Protein AF-A0A388NRA8-F1 (afdb_monomer)

Solvent-accessible surface area (backbone atoms only — not comparable to full-atom values): 5251 Å² total; per-residue (Å²): 134,83,86,68,63,77,60,74,76,44,84,67,48,64,54,53,50,57,50,50,52,45,48,52,39,19,52,48,40,48,32,75,74,53,42,77,76,38,49,65,37,54,51,52,43,61,73,48,72,79,80,61,55,72,67,59,42,32,45,76,40,76,40,62,83,87,40,67,72,48,55,47,36,20,52,55,48,53,50,51,53,50,54,55,53,56,65,72,75,113

Foldseek 3Di:
DDCDPPQVVDPCSVVVVVVVLLLVLLLVLVCVVPPPVLVVLVVQLVVCPPVDDNQVSNVVSVHHPVDVVSSVSSVVSVVVVVVVVVVVVD

pLDDT: mean 88.53, std 12.49, range [41.38, 96.88]

Radius of gyration: 16.35 Å; Cα contacts (8 Å, |Δi|>4): 54; chains: 1; bounding box: 47×24×44 Å

Secondary structure (DSSP, 8-state):
-----GGGSSTTHHHHHHHHHHHHHHHHHHHHHHGGGGHHHHHHHHHHTTSS-HHHHHHHTT--TT-HHHHHHHHHHHHHHHHHHHHTT-

Structure (mmCIF, N/CA/C/O backbone):
d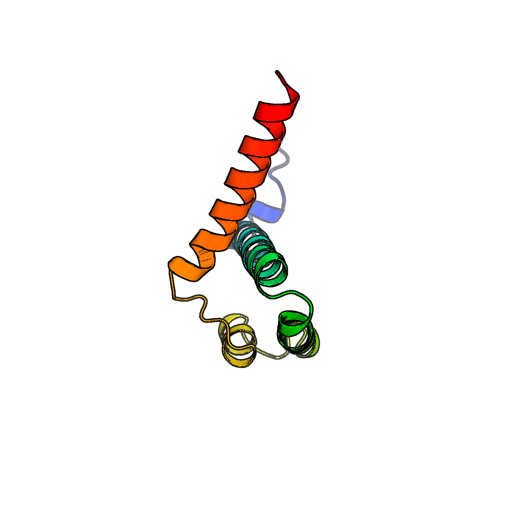ata_AF-A0A388NRA8-F1
#
_entry.id   AF-A0A388NRA8-F1
#
loop_
_atom_site.group_PDB
_atom_site.id
_atom_site.type_symbol
_atom_site.label_atom_id
_atom_site.label_alt_id
_atom_site.label_comp_id
_atom_site.label_asym_id
_atom_site.label_entity_id
_atom_site.label_seq_id
_atom_site.pdbx_PDB_ins_code
_atom_site.Cartn_x
_atom_site.Cartn_y
_atom_site.Cartn_z
_atom_site.occupancy
_atom_site.B_iso_or_equiv
_atom_site.auth_seq_id
_atom_site.auth_comp_id
_atom_site.auth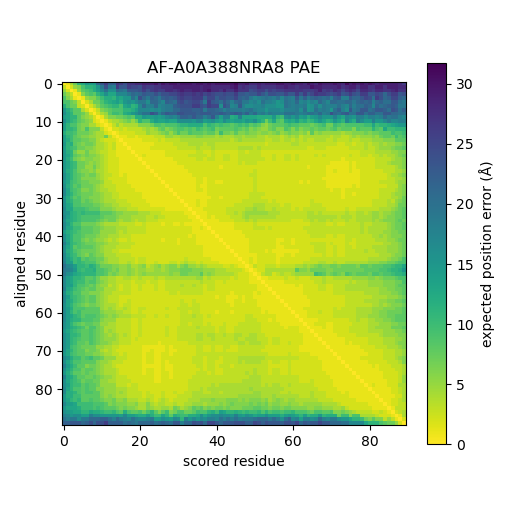_asym_id
_atom_site.auth_atom_id
_atom_site.pdbx_PDB_model_num
ATOM 1 N N . MET A 1 1 ? 33.453 9.005 13.840 1.00 41.38 1 MET A N 1
ATOM 2 C CA . MET A 1 1 ? 33.057 8.405 12.550 1.00 41.38 1 MET A CA 1
ATOM 3 C C . MET A 1 1 ?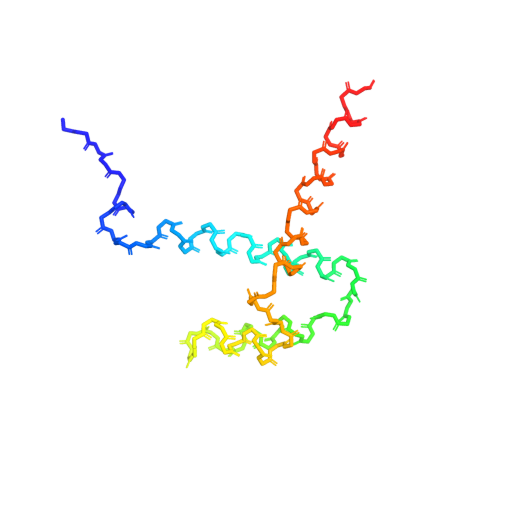 31.619 7.938 12.705 1.00 41.38 1 MET A C 1
ATOM 5 O O . MET A 1 1 ? 31.390 6.912 13.326 1.00 41.38 1 MET A O 1
ATOM 9 N N . GLY A 1 2 ? 30.654 8.779 12.322 1.00 57.44 2 GLY A N 1
ATOM 10 C CA . GLY A 1 2 ? 29.235 8.459 12.479 1.00 57.44 2 GLY A CA 1
ATOM 11 C C . GLY A 1 2 ? 28.850 7.357 11.502 1.00 57.44 2 GLY A C 1
ATOM 12 O O . GLY A 1 2 ? 29.096 7.486 10.305 1.00 57.44 2 GLY A O 1
ATOM 13 N N . VAL A 1 3 ? 28.285 6.266 12.007 1.00 56.38 3 VAL A N 1
ATOM 14 C CA . VAL A 1 3 ? 27.627 5.253 11.179 1.00 56.38 3 VAL A CA 1
ATOM 15 C C . VAL A 1 3 ? 26.353 5.868 10.609 1.00 56.38 3 VAL A C 1
ATOM 17 O O . VAL A 1 3 ? 25.280 5.792 11.199 1.00 56.38 3 VAL A O 1
ATOM 20 N N . HIS A 1 4 ? 26.475 6.550 9.477 1.00 62.31 4 HIS A N 1
ATOM 21 C CA . HIS A 1 4 ? 25.311 6.934 8.695 1.00 62.31 4 HIS A CA 1
ATOM 22 C C . HIS A 1 4 ? 24.663 5.652 8.165 1.00 62.31 4 HIS A C 1
ATOM 24 O O . HIS A 1 4 ? 25.365 4.820 7.581 1.00 62.31 4 HIS A O 1
ATOM 30 N N . PRO A 1 5 ? 23.352 5.447 8.367 1.00 66.44 5 PRO A N 1
ATOM 31 C CA . PRO A 1 5 ? 22.694 4.244 7.882 1.00 66.44 5 PRO A CA 1
ATOM 32 C C . PRO A 1 5 ? 22.915 4.089 6.377 1.00 66.44 5 PRO A C 1
ATOM 34 O O . PRO A 1 5 ? 22.680 5.024 5.613 1.00 66.44 5 PRO A O 1
ATOM 37 N N . ALA A 1 6 ? 23.341 2.898 5.943 1.00 62.88 6 ALA A N 1
ATOM 38 C CA . ALA A 1 6 ? 23.683 2.604 4.544 1.00 62.88 6 ALA A CA 1
ATOM 39 C C . ALA A 1 6 ? 22.560 2.966 3.539 1.00 62.88 6 ALA A C 1
ATOM 41 O O . ALA A 1 6 ? 22.802 3.166 2.356 1.00 62.88 6 ALA A O 1
ATOM 42 N N . HIS A 1 7 ? 21.331 3.095 4.040 1.00 57.69 7 HIS A N 1
ATOM 43 C CA . HIS A 1 7 ? 20.085 3.324 3.316 1.00 57.69 7 HIS A CA 1
ATOM 44 C C . HIS A 1 7 ? 19.929 4.782 2.843 1.00 57.69 7 HIS A C 1
ATOM 46 O O . HIS A 1 7 ? 19.132 5.049 1.950 1.00 57.69 7 HIS A O 1
ATOM 52 N N . PHE A 1 8 ? 20.702 5.720 3.408 1.00 60.16 8 PHE A N 1
ATOM 53 C CA . PHE A 1 8 ? 20.727 7.122 2.972 1.00 60.16 8 PHE A CA 1
ATOM 54 C C . PHE A 1 8 ? 21.573 7.352 1.715 1.00 60.16 8 PHE A C 1
ATOM 56 O O . PHE A 1 8 ? 21.446 8.394 1.078 1.00 60.16 8 PHE A O 1
ATOM 63 N N . TYR A 1 9 ? 22.432 6.395 1.352 1.00 59.34 9 TYR A N 1
ATOM 64 C CA . TYR A 1 9 ? 23.353 6.525 0.220 1.00 59.34 9 TYR A CA 1
ATOM 65 C C . TYR A 1 9 ? 22.755 6.055 -1.109 1.00 59.34 9 TYR A C 1
ATOM 67 O O . TYR A 1 9 ? 23.307 6.357 -2.166 1.00 59.34 9 TYR A O 1
ATOM 75 N N . THR A 1 10 ? 21.620 5.353 -1.080 1.00 66.38 10 THR A N 1
ATOM 76 C CA . THR A 1 10 ? 20.858 5.021 -2.285 1.00 66.38 10 THR A CA 1
ATOM 77 C C . THR A 1 10 ? 19.722 6.033 -2.440 1.00 66.38 10 THR A C 1
ATOM 79 O O . THR A 1 10 ? 18.792 6.033 -1.626 1.00 66.38 10 THR A O 1
ATOM 82 N N . PRO A 1 11 ? 19.770 6.920 -3.451 1.00 68.62 11 PRO A N 1
ATOM 83 C CA . PRO A 1 11 ? 18.731 7.924 -3.634 1.00 68.62 11 PRO A CA 1
ATOM 84 C C . PRO A 1 11 ? 17.362 7.245 -3.790 1.00 68.62 11 PRO A C 1
ATOM 86 O O . PRO A 1 11 ? 17.243 6.215 -4.449 1.00 68.62 11 PRO A O 1
ATOM 89 N N . PHE A 1 12 ? 16.337 7.819 -3.154 1.00 70.81 12 PHE A N 1
ATOM 90 C CA . PHE A 1 12 ? 14.943 7.341 -3.152 1.00 70.81 12 PHE A CA 1
ATOM 91 C C . PHE A 1 12 ? 14.661 5.996 -2.451 1.00 70.81 12 PHE A C 1
ATOM 93 O O . PHE A 1 12 ? 13.507 5.571 -2.408 1.00 70.81 12 PHE A O 1
ATOM 100 N N . TYR A 1 13 ? 15.643 5.356 -1.811 1.00 76.81 13 TYR A N 1
ATOM 101 C CA . TYR A 1 13 ? 15.413 4.088 -1.106 1.00 76.81 13 TYR A CA 1
ATOM 102 C C . TYR A 1 13 ? 14.491 4.241 0.116 1.00 76.81 13 TYR A C 1
ATOM 104 O O . TYR A 1 13 ? 13.536 3.485 0.282 1.00 76.81 13 TYR A O 1
ATOM 112 N N . CYS A 1 14 ? 14.689 5.287 0.926 1.00 80.12 14 CYS A N 1
ATOM 113 C CA . CYS A 1 14 ? 13.791 5.593 2.047 1.00 80.12 14 CYS A CA 1
ATOM 114 C C . CYS A 1 14 ? 12.352 5.880 1.589 1.00 80.12 14 CYS A C 1
ATOM 116 O O . CYS A 1 14 ? 11.401 5.516 2.276 1.00 80.12 14 CYS A O 1
ATOM 118 N N . TYR A 1 15 ? 12.185 6.490 0.410 1.00 84.69 15 TYR A N 1
ATOM 119 C CA . TYR A 1 15 ? 10.862 6.723 -0.168 1.00 84.69 15 TYR A CA 1
ATOM 120 C C . TYR A 1 15 ? 10.151 5.403 -0.482 1.00 84.69 15 TYR A C 1
ATOM 122 O O . TYR A 1 15 ? 8.969 5.276 -0.177 1.00 84.69 15 TYR A O 1
ATOM 130 N N . ALA A 1 16 ? 10.864 4.406 -1.016 1.00 86.31 16 ALA A N 1
ATOM 131 C CA . ALA A 1 16 ? 10.286 3.099 -1.326 1.00 86.31 16 ALA A CA 1
ATOM 132 C C . ALA A 1 16 ? 9.703 2.402 -0.084 1.00 86.31 16 ALA A C 1
ATOM 134 O O . ALA A 1 16 ? 8.661 1.756 -0.190 1.00 86.31 16 ALA A O 1
ATOM 135 N N . TYR A 1 17 ? 10.307 2.583 1.097 1.00 88.56 17 TYR A N 1
ATOM 136 C CA . TYR A 1 17 ? 9.742 2.069 2.348 1.00 88.56 17 TYR A CA 1
ATOM 137 C C . TYR A 1 17 ? 8.465 2.786 2.757 1.00 88.56 17 TYR A C 1
ATOM 139 O O . TYR A 1 17 ? 7.468 2.123 3.028 1.00 88.56 17 TYR A O 1
ATOM 147 N N . SER A 1 18 ? 8.469 4.120 2.788 1.00 90.06 18 SER A N 1
ATOM 148 C CA . SER A 1 18 ? 7.270 4.882 3.154 1.00 90.06 18 SER A CA 1
ATOM 149 C C . SER A 1 18 ? 6.127 4.621 2.172 1.00 90.06 18 SER A C 1
ATOM 151 O O . SER A 1 18 ? 4.987 4.417 2.586 1.00 90.06 18 SER A O 1
ATOM 153 N N . PHE A 1 19 ? 6.445 4.556 0.878 1.00 91.62 19 PHE A N 1
ATOM 154 C CA . PHE A 1 19 ? 5.516 4.166 -0.175 1.00 91.62 19 PHE A CA 1
ATOM 155 C C . PHE A 1 19 ? 4.969 2.753 0.056 1.00 91.62 19 PHE A C 1
ATOM 157 O O . PHE A 1 19 ? 3.756 2.568 0.088 1.00 91.62 19 PHE A O 1
ATOM 164 N N . GLY A 1 20 ? 5.847 1.765 0.252 1.00 92.62 20 GLY A N 1
ATOM 165 C CA . GLY A 1 20 ? 5.460 0.370 0.459 1.00 92.62 20 GLY A CA 1
ATOM 166 C C . GLY A 1 20 ? 4.600 0.181 1.706 1.00 92.62 20 GLY A C 1
ATOM 167 O O . GLY A 1 20 ? 3.578 -0.500 1.650 1.00 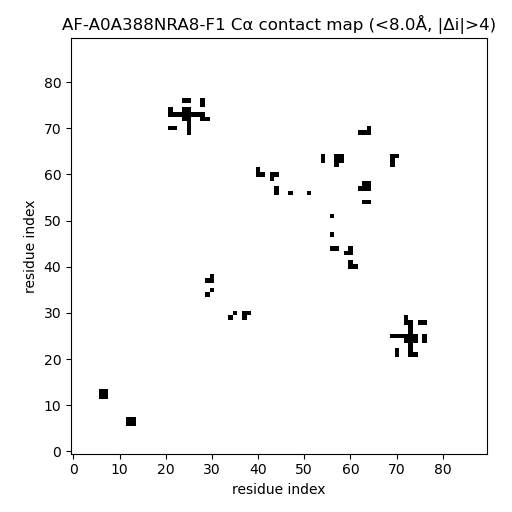92.62 20 GLY A O 1
ATOM 168 N N . GLN A 1 21 ? 4.958 0.843 2.806 1.00 94.38 21 GLN A N 1
ATOM 169 C CA . GLN A 1 21 ? 4.195 0.802 4.04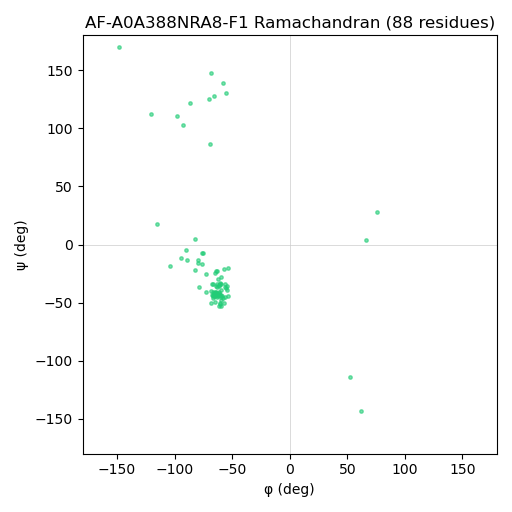9 1.00 94.38 21 GLN A CA 1
ATOM 170 C C . GLN A 1 21 ? 2.789 1.367 3.848 1.00 94.38 21 GLN A C 1
ATOM 172 O O . GLN A 1 21 ? 1.804 0.698 4.154 1.00 94.38 21 GLN A O 1
ATOM 177 N N . LEU A 1 22 ? 2.679 2.577 3.293 1.00 95.38 22 LEU A N 1
ATOM 178 C CA . LEU A 1 22 ? 1.378 3.204 3.075 1.00 95.38 22 LEU A CA 1
ATOM 179 C C . LEU A 1 22 ? 0.528 2.411 2.070 1.00 95.38 22 LEU A C 1
ATOM 181 O O . LEU A 1 22 ? -0.683 2.288 2.252 1.00 95.38 22 LEU A O 1
ATOM 185 N N . LEU A 1 23 ? 1.162 1.816 1.053 1.00 95.69 23 LEU A N 1
ATOM 186 C CA . LEU A 1 23 ? 0.504 0.949 0.080 1.00 95.69 23 LEU A CA 1
ATOM 187 C C . LEU A 1 23 ? -0.119 -0.268 0.772 1.00 95.69 23 LEU A C 1
ATOM 189 O O . LEU A 1 23 ? -1.305 -0.526 0.585 1.00 95.69 23 LEU A O 1
ATOM 193 N N . VAL A 1 24 ? 0.639 -0.992 1.601 1.00 95.44 24 VAL A N 1
ATOM 194 C CA . VAL A 1 24 ? 0.126 -2.173 2.316 1.00 95.44 24 VAL A CA 1
ATOM 195 C C . VAL A 1 24 ? -1.026 -1.804 3.249 1.00 95.44 24 VAL A C 1
ATOM 197 O O . VAL A 1 24 ? -2.033 -2.511 3.262 1.00 95.44 24 VAL A O 1
ATOM 200 N N . LEU A 1 25 ? -0.937 -0.682 3.969 1.00 96.88 25 LEU A N 1
ATOM 201 C CA . LEU A 1 25 ? -2.022 -0.217 4.843 1.00 96.88 25 LEU A CA 1
ATOM 202 C C . LEU A 1 25 ? -3.295 0.112 4.049 1.00 96.88 25 LEU A C 1
ATOM 204 O O . LEU A 1 25 ? -4.387 -0.304 4.435 1.00 96.88 25 LEU A O 1
ATOM 208 N N . ALA A 1 26 ? -3.170 0.785 2.902 1.00 96.25 26 ALA A N 1
ATOM 209 C CA . ALA A 1 26 ? -4.305 1.084 2.030 1.00 96.25 26 ALA A CA 1
ATOM 210 C C . ALA A 1 26 ? -4.944 -0.190 1.438 1.00 96.25 26 ALA A C 1
ATOM 212 O O . ALA A 1 26 ? -6.174 -0.316 1.402 1.00 96.25 26 ALA A O 1
ATOM 213 N N . LEU A 1 27 ? -4.132 -1.169 1.018 1.00 96.06 27 LEU A N 1
ATOM 214 C CA . LEU A 1 27 ? -4.619 -2.474 0.552 1.00 96.06 27 LEU A CA 1
ATOM 215 C C . LEU A 1 27 ? -5.325 -3.237 1.679 1.00 96.06 27 LEU A C 1
ATOM 217 O O . LEU A 1 27 ? -6.392 -3.813 1.460 1.00 96.06 27 LEU A O 1
ATOM 221 N N . TYR A 1 28 ? -4.774 -3.202 2.892 1.00 95.81 28 TYR A N 1
ATOM 222 C CA . TYR A 1 28 ? -5.373 -3.852 4.052 1.00 95.81 28 TYR A CA 1
ATOM 223 C C . TYR A 1 28 ? -6.705 -3.209 4.448 1.00 95.81 28 TYR A C 1
ATOM 225 O O . TYR A 1 28 ? -7.685 -3.917 4.682 1.00 95.81 28 TYR A O 1
ATOM 233 N N . GLN A 1 29 ? -6.803 -1.878 4.419 1.00 95.88 29 GLN A N 1
ATOM 234 C CA . GLN A 1 29 ? -8.072 -1.184 4.641 1.00 95.88 29 GLN A CA 1
ATOM 235 C C . GLN A 1 29 ? -9.128 -1.599 3.609 1.00 95.88 29 GLN A C 1
ATOM 237 O O . GLN A 1 29 ? -10.304 -1.787 3.935 1.00 95.88 29 GLN A O 1
ATOM 242 N N . ARG A 1 30 ? -8.723 -1.784 2.349 1.00 94.12 30 ARG A N 1
ATOM 243 C CA . ARG A 1 30 ? -9.612 -2.271 1.289 1.00 94.12 30 ARG A CA 1
ATOM 244 C C . ARG A 1 30 ? -10.054 -3.712 1.539 1.00 94.12 30 ARG A C 1
ATOM 246 O O . ARG A 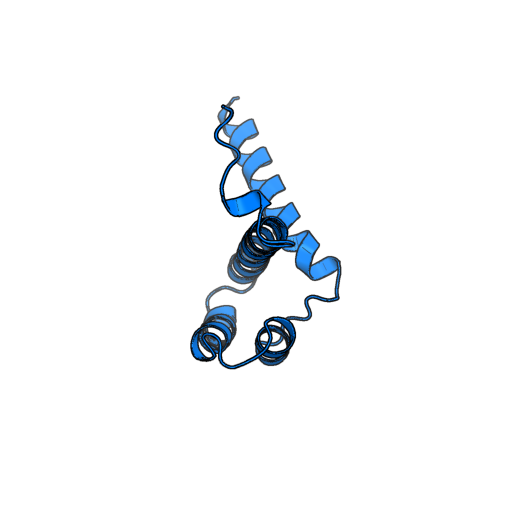1 30 ? -11.239 -4.002 1.377 1.00 94.12 30 ARG A O 1
ATOM 253 N N . TYR A 1 31 ? -9.153 -4.575 2.005 1.00 95.44 31 TYR A N 1
ATOM 254 C CA . TYR A 1 31 ? -9.491 -5.923 2.459 1.00 95.44 31 TYR A CA 1
ATOM 255 C C . TYR A 1 31 ? -10.499 -5.903 3.617 1.00 95.44 31 TYR A C 1
ATOM 257 O O . TYR A 1 31 ? -11.521 -6.575 3.515 1.00 95.44 31 TYR A O 1
ATOM 265 N N . LYS A 1 32 ? -10.304 -5.078 4.659 1.00 94.94 32 LYS A N 1
ATOM 266 C CA . LYS A 1 32 ? -11.275 -4.938 5.766 1.00 94.94 32 LYS A CA 1
ATOM 267 C C . LYS A 1 32 ? -12.676 -4.554 5.268 1.00 94.94 32 LYS A C 1
ATOM 269 O O . LYS A 1 32 ? -13.664 -5.058 5.790 1.00 94.94 32 LYS A O 1
ATOM 274 N N . LYS A 1 33 ? -12.772 -3.700 4.240 1.00 93.62 33 LYS A N 1
ATOM 275 C CA . LYS A 1 33 ? -14.051 -3.253 3.651 1.00 93.62 33 LYS A CA 1
ATOM 276 C C . LYS A 1 33 ? -14.691 -4.282 2.706 1.00 93.62 33 LYS A C 1
ATOM 278 O O . LYS A 1 33 ? -15.913 -4.370 2.627 1.00 93.62 33 LYS A O 1
ATOM 283 N N . GLN A 1 34 ? -13.892 -5.019 1.934 1.00 94.75 34 GLN A N 1
ATOM 284 C CA . GLN A 1 34 ? -14.380 -5.875 0.839 1.00 94.75 34 GLN A CA 1
ATOM 285 C C . GLN A 1 34 ? -14.387 -7.373 1.175 1.00 94.75 34 GLN A C 1
ATOM 287 O O . GLN A 1 34 ? -15.095 -8.140 0.511 1.00 94.75 34 GLN A O 1
ATOM 292 N N . GLY A 1 35 ? -13.631 -7.780 2.196 1.00 94.50 35 GLY A N 1
ATOM 293 C CA . GLY A 1 35 ? -13.438 -9.162 2.618 1.00 94.50 35 GLY A CA 1
ATOM 294 C C . GLY A 1 35 ? -12.792 -10.021 1.530 1.00 94.50 35 GLY A C 1
ATOM 295 O O . GLY A 1 35 ? -11.969 -9.554 0.741 1.00 94.50 35 GLY A O 1
ATOM 296 N N . ALA A 1 36 ? -13.224 -11.281 1.443 1.00 95.38 36 ALA A N 1
ATOM 297 C CA . ALA A 1 36 ? -12.700 -12.277 0.502 1.00 95.38 36 ALA A CA 1
ATOM 298 C C . ALA A 1 36 ? -12.787 -11.865 -0.982 1.00 95.38 36 ALA A C 1
ATOM 300 O O . ALA A 1 36 ? -12.028 -12.367 -1.808 1.00 95.38 36 ALA A O 1
ATOM 301 N N . ARG A 1 37 ? -13.662 -10.912 -1.336 1.00 94.88 37 ARG A N 1
ATOM 302 C CA . ARG A 1 37 ? -13.741 -10.370 -2.704 1.00 94.88 37 ARG A CA 1
ATOM 303 C C . ARG A 1 37 ? -12.460 -9.653 -3.132 1.00 94.88 37 ARG A C 1
ATOM 305 O O . ARG A 1 37 ? -12.206 -9.551 -4.324 1.00 94.88 37 ARG A O 1
ATOM 312 N N . PHE A 1 38 ? -11.651 -9.177 -2.185 1.00 95.19 38 PHE A N 1
ATOM 313 C CA . PHE A 1 38 ? -10.378 -8.522 -2.477 1.00 95.19 38 PHE A CA 1
ATOM 314 C C . PHE A 1 38 ? -9.227 -9.513 -2.720 1.00 95.19 38 PHE A C 1
ATOM 316 O O . PHE A 1 38 ? -8.255 -9.175 -3.393 1.00 95.19 38 PHE A O 1
ATOM 323 N N . THR A 1 39 ? -9.331 -10.751 -2.227 1.00 94.50 39 THR A N 1
ATOM 324 C CA . THR A 1 39 ? -8.259 -11.756 -2.310 1.00 94.50 39 THR A CA 1
ATOM 325 C C . THR A 1 39 ? -7.742 -11.992 -3.737 1.00 94.50 39 THR A C 1
ATOM 327 O O . THR A 1 39 ? -6.522 -11.984 -3.908 1.00 94.50 39 THR A O 1
ATOM 330 N N . PRO A 1 40 ? -8.587 -12.123 -4.784 1.00 94.94 40 PRO A N 1
ATOM 331 C CA . PRO A 1 40 ? -8.097 -12.299 -6.154 1.00 94.94 40 PRO A CA 1
ATOM 332 C C . PRO A 1 40 ? -7.248 -11.122 -6.655 1.00 94.94 40 PRO A C 1
ATOM 334 O O . PRO A 1 40 ? -6.263 -11.333 -7.358 1.00 94.94 40 PRO A O 1
ATOM 337 N N . HIS A 1 41 ? -7.587 -9.891 -6.258 1.00 93.88 41 HIS A N 1
ATOM 338 C CA . HIS A 1 41 ? -6.823 -8.694 -6.619 1.00 93.88 41 HIS A CA 1
ATOM 339 C C . HIS A 1 41 ? -5.432 -8.718 -5.981 1.00 93.88 41 HIS A C 1
ATOM 341 O O . HIS A 1 41 ? -4.435 -8.467 -6.653 1.00 93.88 41 HIS A O 1
ATOM 347 N N . TYR A 1 42 ? -5.356 -9.081 -4.700 1.00 95.06 42 TYR A N 1
ATOM 348 C CA . TYR A 1 42 ? -4.083 -9.196 -3.991 1.00 95.06 42 TYR A CA 1
ATOM 349 C C . TYR A 1 42 ? -3.198 -10.314 -4.557 1.00 95.06 42 TYR A C 1
ATOM 351 O O . TYR A 1 42 ? -2.005 -10.112 -4.775 1.00 95.06 42 TYR A O 1
ATOM 359 N N . LEU A 1 43 ? -3.785 -11.472 -4.877 1.00 95.69 43 LEU A N 1
ATOM 360 C CA . LEU A 1 43 ? -3.059 -12.570 -5.518 1.00 95.69 43 LEU A CA 1
ATOM 361 C C . LEU A 1 43 ? -2.532 -12.181 -6.903 1.00 95.69 43 LEU A C 1
ATOM 363 O O . LEU A 1 43 ? -1.411 -12.557 -7.242 1.00 95.69 43 LEU A O 1
ATOM 367 N N . LYS A 1 44 ? -3.288 -11.387 -7.676 1.00 95.44 44 LYS A N 1
ATOM 368 C CA . LYS A 1 44 ? -2.816 -10.857 -8.961 1.00 95.44 44 LYS A CA 1
ATOM 369 C C . LYS A 1 44 ? -1.559 -10.006 -8.777 1.00 95.44 44 LYS A C 1
ATOM 371 O O . LYS A 1 44 ? -0.601 -10.228 -9.503 1.00 95.44 44 LYS A O 1
ATOM 376 N N . ILE A 1 45 ? -1.523 -9.113 -7.782 1.00 95.50 45 ILE A N 1
ATOM 377 C CA . ILE A 1 45 ? -0.333 -8.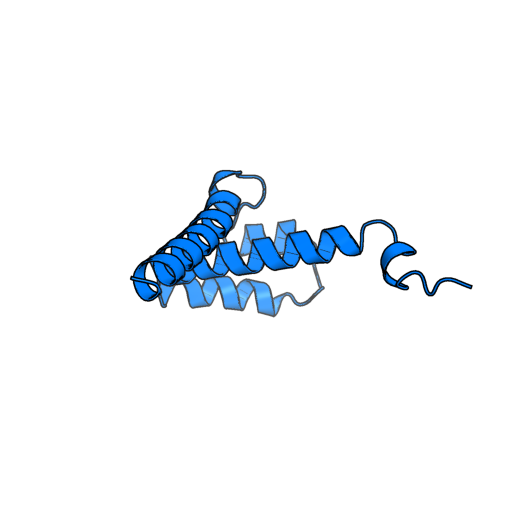295 -7.469 1.00 95.50 45 ILE A CA 1
ATOM 378 C C . ILE A 1 45 ? 0.879 -9.189 -7.182 1.00 95.50 45 ILE A C 1
ATOM 380 O O . ILE A 1 45 ? 1.937 -9.004 -7.778 1.00 95.50 45 ILE A O 1
ATOM 384 N N . LEU A 1 46 ? 0.719 -10.178 -6.297 1.00 95.50 46 LEU A N 1
ATOM 385 C CA . LEU A 1 46 ? 1.811 -11.074 -5.906 1.00 95.50 46 LEU A CA 1
ATOM 386 C C . LEU A 1 46 ? 2.332 -11.920 -7.076 1.00 95.50 46 LEU A C 1
ATOM 388 O O . LEU A 1 46 ? 3.531 -12.181 -7.149 1.00 95.50 46 LEU A O 1
ATOM 392 N N . ALA A 1 47 ? 1.457 -12.316 -8.004 1.00 96.12 47 ALA A N 1
ATOM 393 C CA . ALA A 1 47 ? 1.821 -13.137 -9.155 1.00 96.12 47 ALA A CA 1
ATOM 394 C C . ALA A 1 47 ? 2.789 -12.443 -10.133 1.00 96.12 47 ALA A C 1
ATOM 396 O O . ALA A 1 47 ? 3.534 -13.134 -10.825 1.00 96.12 47 ALA A O 1
ATOM 397 N N . TYR A 1 48 ? 2.824 -11.105 -10.180 1.00 95.69 48 TYR A N 1
ATOM 398 C CA . TYR A 1 48 ? 3.786 -10.370 -11.014 1.00 95.69 48 TYR A CA 1
ATOM 399 C C . TYR A 1 48 ? 5.220 -10.419 -10.470 1.00 95.69 48 TYR A C 1
ATOM 401 O O . TYR A 1 48 ? 6.174 -10.246 -11.230 1.00 95.69 48 TYR A O 1
ATOM 409 N N . GLY A 1 49 ? 5.404 -10.608 -9.159 1.00 90.94 49 GLY A N 1
ATOM 410 C CA . GLY A 1 49 ? 6.710 -10.439 -8.525 1.00 90.94 49 GLY A CA 1
ATOM 411 C C . GLY A 1 49 ? 7.321 -9.073 -8.869 1.00 90.94 49 GLY A C 1
ATOM 412 O O . GLY A 1 49 ? 6.788 -8.038 -8.482 1.00 90.94 49 GLY A O 1
ATOM 413 N N . GLY A 1 50 ? 8.431 -9.077 -9.615 1.00 89.19 50 GLY A N 1
ATOM 414 C CA . GLY A 1 50 ? 9.117 -7.871 -10.102 1.00 89.19 50 GLY A CA 1
ATOM 415 C C . GLY A 1 50 ? 9.123 -7.710 -11.626 1.00 89.19 50 GLY A C 1
ATOM 416 O O . GLY A 1 50 ? 9.958 -6.977 -12.149 1.00 89.19 50 GLY A O 1
ATOM 417 N N . SER A 1 51 ? 8.257 -8.418 -12.359 1.00 92.38 51 SER A N 1
ATOM 418 C CA . 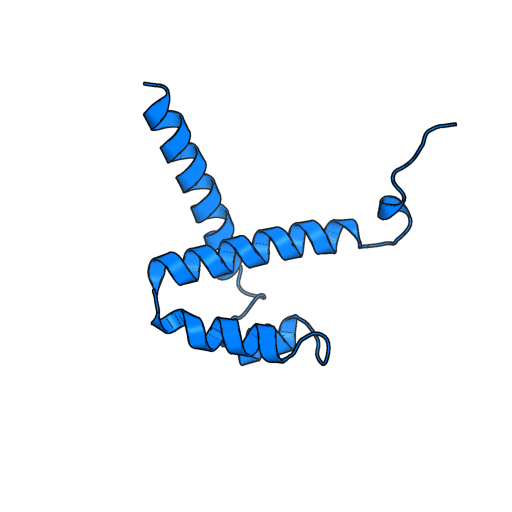SER A 1 51 ? 8.297 -8.457 -13.829 1.00 92.38 51 SER A CA 1
ATOM 419 C C . SER A 1 51 ? 7.749 -7.199 -14.516 1.00 92.38 51 SER A C 1
ATOM 421 O O . SER A 1 51 ? 7.834 -7.091 -15.737 1.00 92.38 51 SER A O 1
ATOM 423 N N . ALA A 1 52 ? 7.153 -6.271 -13.763 1.00 94.06 52 ALA A N 1
ATOM 424 C CA . ALA A 1 52 ? 6.548 -5.044 -14.271 1.00 94.06 52 ALA A CA 1
ATOM 425 C C . ALA A 1 52 ? 6.661 -3.893 -13.257 1.00 94.06 52 ALA A C 1
ATOM 427 O O . ALA A 1 52 ? 7.046 -4.092 -12.103 1.00 94.06 52 ALA A O 1
ATOM 428 N N . SER A 1 53 ? 6.327 -2.673 -13.688 1.00 92.88 53 SER A N 1
ATOM 429 C CA . SER A 1 53 ? 6.346 -1.506 -12.804 1.00 92.88 53 SER A CA 1
ATOM 430 C C . SER A 1 53 ? 5.242 -1.593 -11.736 1.00 92.88 53 SER A C 1
ATOM 432 O O . SER A 1 53 ? 4.152 -2.095 -12.026 1.00 92.88 53 SER A O 1
ATOM 434 N N . PRO A 1 54 ? 5.461 -1.057 -10.518 1.00 91.06 54 PRO A N 1
ATOM 435 C CA . PRO A 1 54 ? 4.451 -1.071 -9.458 1.00 91.06 54 PRO A CA 1
ATOM 436 C C . PRO A 1 54 ? 3.114 -0.458 -9.882 1.00 91.06 54 PRO A C 1
ATOM 438 O O . PRO A 1 54 ? 2.061 -0.990 -9.549 1.00 91.06 54 PRO A O 1
ATOM 441 N N . GLN A 1 55 ? 3.157 0.634 -10.653 1.00 93.31 55 GLN A N 1
ATOM 442 C CA . GLN A 1 55 ? 1.957 1.280 -11.177 1.00 93.31 55 GLN A CA 1
ATOM 443 C C . GLN A 1 55 ? 1.157 0.331 -12.076 1.00 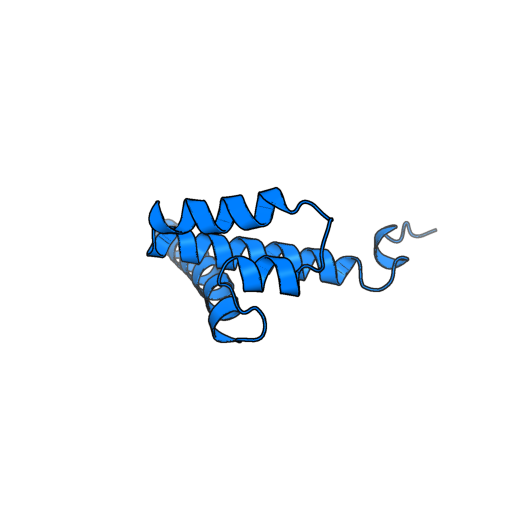93.31 55 GLN A C 1
ATOM 445 O O . GLN A 1 55 ? -0.029 0.139 -11.837 1.00 93.31 55 GLN A O 1
ATOM 450 N N . HIS A 1 56 ? 1.811 -0.315 -13.047 1.00 95.31 56 HIS A N 1
ATOM 451 C CA . HIS A 1 56 ? 1.139 -1.234 -13.963 1.00 95.31 56 HIS A CA 1
ATOM 452 C C . HIS A 1 56 ? 0.539 -2.439 -13.228 1.00 95.31 56 HIS A C 1
ATOM 454 O O . HIS A 1 56 ? -0.607 -2.804 -13.468 1.00 95.31 56 HIS A O 1
ATOM 460 N N . ILE A 1 57 ? 1.289 -3.027 -12.288 1.00 96.00 57 ILE A N 1
ATOM 461 C CA . ILE A 1 57 ? 0.824 -4.165 -11.480 1.00 96.00 57 ILE A CA 1
ATOM 462 C C . ILE A 1 57 ? -0.449 -3.801 -10.701 1.00 96.00 57 ILE A C 1
ATOM 464 O O . ILE A 1 57 ? -1.398 -4.586 -10.641 1.00 96.00 57 ILE A O 1
ATOM 468 N N . LEU A 1 58 ? -0.473 -2.613 -10.094 1.00 94.62 58 LEU A N 1
ATOM 469 C CA . LEU A 1 58 ? -1.599 -2.153 -9.284 1.00 94.62 58 LEU A CA 1
ATOM 470 C C . LEU A 1 58 ? -2.807 -1.781 -10.150 1.00 94.62 58 LEU A C 1
ATOM 472 O O . LEU A 1 58 ? -3.925 -2.177 -9.816 1.00 94.62 58 LEU A O 1
ATOM 476 N N . GLU A 1 59 ? -2.594 -1.121 -11.289 1.00 95.12 59 GLU A N 1
ATOM 477 C CA . GLU A 1 59 ? -3.647 -0.830 -12.270 1.00 95.12 59 GLU A CA 1
ATOM 478 C C . GLU A 1 59 ? -4.314 -2.119 -12.767 1.00 95.12 59 GLU A C 1
ATOM 480 O O . GLU A 1 59 ? -5.540 -2.237 -12.739 1.00 95.12 59 GLU A O 1
ATOM 485 N N . GLU A 1 60 ? -3.517 -3.134 -13.105 1.00 94.62 60 GLU A N 1
ATOM 486 C CA . GLU A 1 60 ? -3.992 -4.460 -13.503 1.00 94.62 60 GLU A CA 1
ATOM 487 C C . GLU A 1 60 ? -4.780 -5.169 -12.392 1.00 94.62 60 GLU A C 1
ATOM 489 O O . GLU A 1 60 ? -5.692 -5.956 -12.666 1.00 94.62 60 GLU A O 1
ATOM 494 N N . ALA A 1 61 ? -4.471 -4.885 -11.127 1.00 93.25 61 ALA A N 1
ATOM 495 C CA . ALA A 1 61 ? -5.234 -5.347 -9.973 1.00 93.25 61 ALA A CA 1
ATOM 496 C C . ALA A 1 61 ? -6.467 -4.473 -9.661 1.00 93.25 61 ALA A C 1
ATOM 498 O O . ALA A 1 61 ? -7.164 -4.730 -8.677 1.00 93.25 61 ALA A O 1
ATOM 499 N N . GLY A 1 62 ? -6.787 -3.473 -10.489 1.00 91.81 62 GLY A N 1
ATOM 500 C CA . GLY A 1 62 ? -7.928 -2.571 -10.302 1.00 91.81 62 GLY A CA 1
ATOM 501 C C . GLY A 1 62 ? -7.705 -1.518 -9.212 1.00 91.81 62 GLY A C 1
ATOM 502 O O . GLY A 1 62 ? -8.659 -1.091 -8.547 1.00 91.81 62 GLY A O 1
ATOM 503 N N . ILE A 1 63 ? -6.447 -1.137 -8.978 1.00 93.19 63 ILE A N 1
ATOM 504 C CA . ILE A 1 63 ? -6.022 -0.158 -7.977 1.00 93.19 63 ILE A CA 1
ATOM 505 C C . ILE A 1 63 ? -5.300 0.992 -8.677 1.00 93.19 63 ILE A C 1
ATOM 507 O O . ILE A 1 63 ? -4.190 0.845 -9.175 1.00 93.19 63 ILE A O 1
ATOM 511 N N . ASP A 1 64 ? -5.925 2.165 -8.660 1.00 93.56 64 ASP A N 1
ATOM 512 C CA . ASP A 1 64 ? -5.330 3.392 -9.182 1.00 93.56 64 ASP A CA 1
ATOM 513 C C . ASP A 1 64 ? -4.616 4.154 -8.056 1.00 93.56 64 ASP A C 1
ATOM 515 O O . ASP A 1 64 ? -5.247 4.815 -7.223 1.00 93.56 64 ASP A O 1
ATOM 519 N N . ILE A 1 65 ? -3.285 4.058 -8.037 1.00 93.00 65 ILE A N 1
ATOM 520 C CA . ILE A 1 65 ? -2.428 4.737 -7.056 1.00 93.00 65 ILE A CA 1
ATOM 521 C C . ILE A 1 65 ? -2.258 6.238 -7.310 1.00 93.00 65 ILE A C 1
ATOM 523 O O . ILE A 1 65 ? -1.691 6.938 -6.473 1.00 93.00 65 ILE A O 1
ATOM 527 N N . THR A 1 66 ? -2.745 6.768 -8.433 1.00 93.50 66 THR A N 1
ATOM 528 C CA . THR A 1 66 ? -2.710 8.214 -8.699 1.00 93.50 66 THR A CA 1
ATOM 529 C C . THR A 1 66 ? -3.826 8.959 -7.963 1.00 93.50 66 THR A C 1
ATOM 531 O O . THR A 1 66 ? -3.790 10.185 -7.849 1.00 93.50 66 THR A O 1
ATOM 534 N N . LYS A 1 67 ? -4.819 8.236 -7.424 1.00 95.19 67 LYS A N 1
ATOM 535 C CA . LYS A 1 67 ? -5.962 8.820 -6.714 1.00 95.19 67 LYS A CA 1
ATOM 536 C C . LYS A 1 67 ? -5.638 9.046 -5.233 1.00 95.19 67 LYS A C 1
ATOM 538 O O . LYS A 1 67 ? -5.420 8.075 -4.512 1.00 95.19 67 LYS A O 1
ATOM 543 N N . PRO A 1 68 ? -5.735 10.287 -4.715 1.00 94.88 68 PRO A N 1
ATOM 544 C CA . PRO A 1 68 ? -5.544 10.564 -3.286 1.00 94.88 68 PRO A CA 1
ATOM 545 C C . PRO A 1 68 ? -6.471 9.750 -2.375 1.00 94.88 68 PRO A C 1
ATOM 547 O O . PRO A 1 68 ? -6.064 9.311 -1.305 1.00 94.88 68 PRO A O 1
ATOM 550 N N . ALA A 1 69 ? -7.697 9.479 -2.833 1.00 92.88 69 ALA A N 1
ATOM 551 C CA . ALA A 1 69 ? -8.674 8.680 -2.096 1.00 92.88 69 ALA A CA 1
ATOM 552 C C . ALA A 1 69 ? -8.195 7.248 -1.795 1.00 92.88 69 ALA A C 1
ATOM 554 O O . ALA A 1 69 ? -8.611 6.665 -0.797 1.00 92.88 69 ALA A O 1
ATOM 555 N N . PHE A 1 70 ? -7.321 6.677 -2.632 1.00 94.00 70 PHE A N 1
ATOM 556 C CA . PHE A 1 70 ? -6.712 5.380 -2.347 1.00 94.00 70 PHE A CA 1
ATOM 557 C C . PHE A 1 70 ? -5.812 5.465 -1.108 1.00 94.00 70 PHE A C 1
ATOM 559 O O . PHE A 1 70 ? -5.967 4.682 -0.172 1.00 94.00 70 PHE A O 1
ATOM 566 N N . TRP A 1 71 ? -4.928 6.464 -1.079 1.00 95.69 71 TRP A N 1
ATOM 567 C CA . TRP A 1 71 ? -3.986 6.697 0.015 1.00 95.69 71 TRP A CA 1
ATOM 568 C C . TRP A 1 71 ? -4.675 7.098 1.318 1.00 95.69 71 TRP A C 1
ATOM 570 O O . TRP A 1 71 ? -4.237 6.675 2.387 1.00 95.69 71 TRP A O 1
ATOM 580 N N . GLN A 1 72 ? -5.789 7.831 1.229 1.00 96.12 72 GLN A N 1
ATOM 581 C CA . GLN A 1 72 ? -6.607 8.180 2.389 1.00 96.12 72 GLN A CA 1
ATOM 582 C C . GLN A 1 72 ? -7.030 6.935 3.180 1.00 96.12 72 GLN A C 1
ATOM 584 O O . GLN A 1 72 ? -6.988 6.954 4.401 1.00 96.12 72 GLN A O 1
ATOM 589 N N . GLY A 1 73 ? -7.309 5.809 2.512 1.00 94.25 73 GLY A N 1
ATOM 590 C CA . GLY A 1 73 ? -7.634 4.559 3.201 1.00 94.25 73 GLY A CA 1
ATOM 591 C C . GLY A 1 73 ? -6.520 4.041 4.122 1.00 94.25 73 GLY A C 1
ATOM 592 O O . GLY A 1 73 ? -6.817 3.456 5.160 1.00 94.25 73 GLY A O 1
ATOM 593 N N . GLY A 1 74 ? -5.248 4.266 3.778 1.00 95.44 74 GLY A N 1
ATOM 594 C CA . GLY A 1 74 ? -4.124 3.911 4.648 1.00 95.44 74 GLY A CA 1
ATOM 595 C C . GLY A 1 74 ? -4.071 4.782 5.905 1.00 95.44 74 GLY A C 1
ATOM 596 O O . GLY A 1 74 ? -3.846 4.266 6.998 1.00 95.44 74 GLY A O 1
ATOM 597 N N . PHE A 1 75 ? -4.344 6.081 5.765 1.00 96.44 75 PHE A N 1
ATOM 598 C CA . PHE A 1 75 ? -4.443 6.998 6.902 1.00 96.44 75 PHE A CA 1
ATOM 599 C C . PHE A 1 75 ? -5.656 6.697 7.780 1.00 96.44 75 PHE A C 1
ATOM 601 O O . PHE A 1 75 ? -5.496 6.619 8.990 1.00 96.44 75 PHE A O 1
ATOM 608 N N . ASP A 1 76 ? -6.823 6.423 7.189 1.00 96.31 76 ASP A N 1
ATOM 609 C CA . ASP A 1 76 ? -8.031 6.037 7.930 1.00 96.31 76 ASP A CA 1
ATOM 610 C C . ASP A 1 76 ? -7.784 4.798 8.802 1.00 96.31 76 ASP A C 1
ATOM 612 O O . ASP A 1 76 ? -8.310 4.686 9.906 1.00 96.31 76 ASP A O 1
ATOM 616 N N . PHE A 1 77 ? -6.984 3.849 8.305 1.00 95.50 77 PHE A N 1
ATOM 617 C CA . PHE A 1 77 ? -6.612 2.670 9.077 1.00 95.50 77 PHE A CA 1
ATOM 618 C C . PHE A 1 77 ? -5.731 3.026 10.280 1.00 95.50 77 PHE A C 1
ATOM 620 O O . PHE A 1 77 ? -5.979 2.527 11.373 1.00 95.50 77 PHE A O 1
ATOM 627 N N . ILE A 1 78 ? -4.734 3.898 10.097 1.00 95.75 78 ILE A N 1
ATOM 628 C CA . ILE A 1 78 ? -3.886 4.378 11.199 1.00 95.75 78 ILE A CA 1
ATOM 629 C C . ILE A 1 78 ? -4.723 5.148 12.224 1.00 95.75 78 ILE A C 1
ATOM 631 O O . ILE A 1 78 ? -4.576 4.899 13.414 1.00 95.75 78 ILE A O 1
ATOM 635 N N . SER A 1 79 ? -5.610 6.040 11.777 1.00 96.19 79 SER A N 1
ATOM 636 C CA . SER A 1 79 ? -6.523 6.771 12.659 1.00 96.19 79 SER A CA 1
ATOM 637 C C . SER A 1 79 ? -7.372 5.820 13.497 1.00 96.19 79 SER A C 1
ATOM 639 O O . SER A 1 79 ? -7.408 5.968 14.708 1.00 96.19 79 SER A O 1
ATOM 641 N N . GLY A 1 80 ? -7.936 4.769 12.893 1.00 95.06 80 GLY A N 1
ATOM 642 C CA . GLY A 1 80 ? -8.685 3.763 13.649 1.00 95.06 80 GLY A CA 1
ATOM 643 C C . GLY A 1 80 ? -7.847 3.030 14.706 1.00 95.06 80 GLY A C 1
ATOM 644 O O . GLY A 1 80 ? -8.360 2.724 15.774 1.00 95.06 80 GLY A O 1
ATOM 645 N N . LEU A 1 81 ? -6.557 2.780 14.451 1.00 94.00 81 LEU A N 1
ATOM 646 C CA . LEU A 1 81 ? -5.661 2.211 15.468 1.00 94.00 81 LEU A CA 1
ATOM 647 C C . LEU A 1 81 ? -5.392 3.183 16.626 1.00 94.00 81 LEU A C 1
ATOM 649 O O . LEU A 1 81 ? -5.216 2.737 17.757 1.00 94.00 81 LEU A O 1
ATOM 653 N N . LEU A 1 82 ? -5.327 4.489 16.348 1.00 95.19 82 LEU A N 1
ATOM 654 C CA . LEU A 1 82 ? -5.189 5.513 17.386 1.00 95.19 82 LEU A CA 1
ATOM 655 C C . LEU A 1 82 ? -6.452 5.574 18.248 1.00 95.19 82 LEU A C 1
ATOM 657 O O . LEU A 1 82 ? -6.337 5.522 19.468 1.00 95.19 82 LEU A O 1
ATOM 661 N N . ASP A 1 83 ? -7.631 5.571 17.623 1.00 95.62 83 ASP A N 1
ATOM 662 C CA . ASP A 1 83 ? -8.917 5.559 18.327 1.00 95.62 83 ASP A CA 1
ATOM 663 C C . ASP A 1 83 ? -9.050 4.311 19.229 1.00 95.62 83 ASP A C 1
ATOM 665 O O . ASP A 1 83 ? -9.458 4.404 20.388 1.00 95.62 83 ASP A O 1
ATOM 669 N N . GLU A 1 84 ? -8.664 3.131 18.720 1.00 93.06 84 GLU A N 1
ATOM 670 C CA . GLU A 1 84 ? -8.645 1.880 19.494 1.00 93.06 84 GLU A CA 1
ATOM 671 C C . GLU A 1 84 ? -7.706 1.981 20.708 1.00 93.06 84 GLU A C 1
ATOM 673 O O . GLU A 1 84 ? -8.075 1.566 21.809 1.00 93.06 84 GLU A O 1
ATOM 678 N N . LEU A 1 85 ? -6.515 2.561 20.531 1.00 94.62 85 LEU A N 1
ATOM 679 C CA . LEU A 1 85 ? -5.546 2.751 21.609 1.00 94.62 85 LEU A CA 1
ATOM 680 C C . LEU A 1 85 ? -6.059 3.718 22.687 1.00 94.62 85 LEU A C 1
ATOM 682 O O . LEU A 1 85 ? -5.917 3.419 23.869 1.00 94.62 85 LEU A O 1
ATOM 686 N N . GLU A 1 86 ? -6.650 4.846 22.293 1.00 93.19 86 GLU A N 1
ATOM 687 C CA . GLU A 1 86 ? -7.215 5.840 23.215 1.00 93.19 86 GLU A CA 1
ATOM 688 C C . GLU A 1 86 ? -8.353 5.243 24.047 1.00 93.19 86 GLU A C 1
ATOM 690 O O . GLU A 1 86 ? -8.349 5.368 25.268 1.00 93.19 86 GLU A O 1
ATOM 695 N N . SER A 1 87 ? -9.256 4.486 23.417 1.00 91.69 87 SER A N 1
ATOM 696 C CA . SER A 1 87 ? -10.378 3.845 24.118 1.00 91.69 87 SER A CA 1
ATOM 697 C C . SER A 1 87 ? -9.967 2.785 25.148 1.00 91.69 87 SER A C 1
ATOM 699 O O . SER A 1 87 ? -10.744 2.465 26.040 1.00 91.69 87 SER A O 1
ATOM 701 N N . GLY A 1 88 ? -8.768 2.207 25.013 1.00 80.19 88 GLY A N 1
ATOM 702 C CA . GLY A 1 88 ? -8.228 1.218 25.950 1.00 80.19 88 GLY A CA 1
ATOM 703 C C . GLY A 1 88 ? -7.408 1.818 27.096 1.00 80.19 88 GLY A C 1
ATOM 704 O O . GLY A 1 88 ? -6.931 1.065 27.947 1.00 80.19 88 GLY A O 1
ATOM 705 N N . LEU A 1 89 ? -7.188 3.137 27.087 1.00 75.00 89 LEU A N 1
ATOM 706 C CA . LEU A 1 89 ? -6.502 3.885 28.145 1.00 75.00 89 LEU A CA 1
ATOM 707 C C . LEU A 1 89 ? -7.474 4.498 29.171 1.00 75.00 89 LEU A C 1
ATOM 709 O O . LEU A 1 89 ? -7.007 4.935 30.226 1.00 75.00 89 LEU A O 1
ATOM 713 N N . ASP A 1 90 ? -8.775 4.502 28.867 1.00 55.75 90 ASP A N 1
ATOM 714 C CA . ASP A 1 90 ? -9.883 4.877 29.760 1.00 55.75 90 ASP A CA 1
ATOM 715 C C . ASP A 1 90 ? -10.368 3.689 30.619 1.00 55.75 90 ASP A C 1
ATOM 717 O O . ASP A 1 90 ? -10.737 3.921 31.797 1.00 55.75 90 ASP A O 1
#

Mean predicted aligned error: 6.08 Å

Sequence (90 aa):
MGVHPAHFYTPFYCYAYSFGQLLVLALYQRYKKQGARFTPHYLKILAYGGSASPQHILEEAGIDITKPAFWQGGFDFISGLLDELESGLD